Protein AF-A0A6B3EXH2-F1 (afdb_monomer_lite)

pLDDT: mean 97.29, std 1.42, range [88.75, 98.56]

Sequence (74 aa):
MFGIGERDFLVDGRPVRLLSGALHYFRVHEEQWAHRLGMLRALGLNCVETYVPWNLHEPERGRYEDVAALGRFL

Secondary structure (DSSP, 8-state):
-EEE-SSSEEETTEEE---EEE--GGGS-GGGHHHHHHHHHHTT--EEE----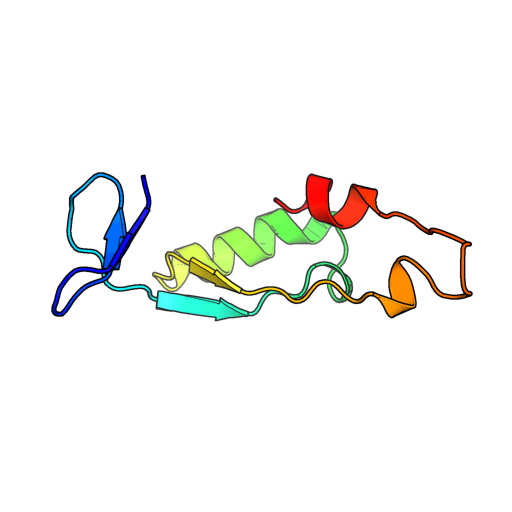HHHH-SBTTB---THHHHHH-

Structure (mmCIF, N/CA/C/O backbone):
data_AF-A0A6B3EXH2-F1
#
_entry.id   AF-A0A6B3EXH2-F1
#
loop_
_atom_site.group_PDB
_atom_site.id
_atom_site.type_symbol
_atom_site.label_atom_id
_atom_site.label_alt_id
_atom_site.label_comp_id
_atom_site.label_asym_id
_atom_site.label_entity_id
_atom_site.label_seq_id
_atom_site.pdbx_PDB_ins_code
_atom_site.Cartn_x
_atom_site.Cartn_y
_atom_site.Cartn_z
_atom_site.occupancy
_atom_site.B_iso_or_equiv
_atom_site.auth_seq_id
_atom_site.auth_comp_id
_atom_site.auth_asym_id
_atom_site.auth_atom_id
_atom_site.pdbx_PDB_model_num
ATOM 1 N N . MET A 1 1 ? -17.474 -8.894 2.268 1.00 88.75 1 MET A N 1
ATOM 2 C CA . MET A 1 1 ? -17.965 -7.851 1.340 1.00 88.75 1 MET A CA 1
ATOM 3 C C . MET A 1 1 ? -17.741 -6.472 1.941 1.00 88.75 1 MET A C 1
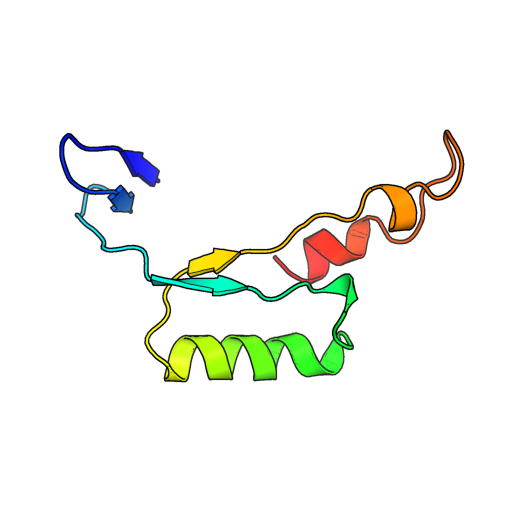ATOM 5 O O . MET A 1 1 ? -18.113 -6.260 3.090 1.00 88.75 1 MET A O 1
ATOM 9 N N . PHE A 1 2 ? -17.127 -5.560 1.183 1.00 95.31 2 PHE A N 1
ATOM 10 C CA . PHE A 1 2 ? -16.983 -4.150 1.561 1.00 95.31 2 PHE A CA 1
ATOM 11 C C . PHE A 1 2 ? -18.224 -3.355 1.136 1.00 95.31 2 PHE A C 1
ATOM 13 O O . PHE A 1 2 ? -18.798 -3.634 0.084 1.00 95.31 2 PHE A O 1
ATOM 20 N N . GLY A 1 3 ? -18.632 -2.376 1.937 1.00 96.81 3 GLY A N 1
ATOM 21 C CA . GLY A 1 3 ? -19.758 -1.499 1.637 1.00 96.81 3 GLY A CA 1
ATOM 22 C C . GLY A 1 3 ? -19.575 -0.102 2.217 1.00 96.81 3 GLY A C 1
ATOM 23 O O . GLY A 1 3 ? -18.721 0.127 3.072 1.00 96.81 3 GLY A O 1
ATOM 24 N N . ILE A 1 4 ? -20.403 0.827 1.752 1.00 96.62 4 ILE A N 1
ATOM 25 C CA . ILE A 1 4 ? -20.453 2.208 2.236 1.00 96.62 4 ILE A CA 1
ATOM 26 C C . ILE A 1 4 ? -21.854 2.414 2.811 1.00 96.62 4 ILE A C 1
ATOM 28 O O . ILE A 1 4 ? -22.838 2.361 2.075 1.00 96.62 4 ILE A O 1
ATOM 32 N N . GLY A 1 5 ? -21.947 2.558 4.131 1.00 94.38 5 GLY A N 1
ATOM 33 C CA . GLY A 1 5 ? -23.176 2.952 4.813 1.00 94.38 5 GLY A CA 1
ATOM 34 C C . GLY A 1 5 ? -23.355 4.471 4.807 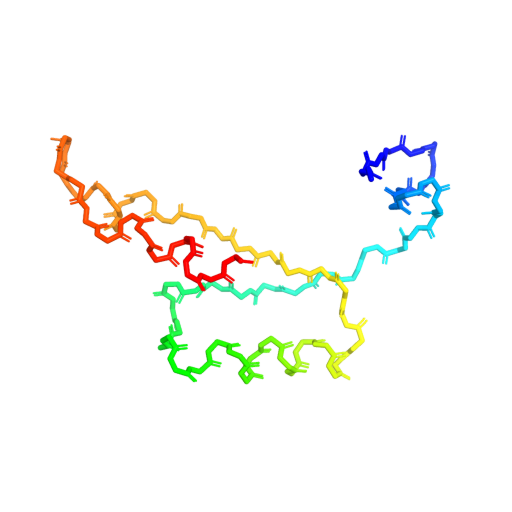1.00 94.38 5 GLY A C 1
ATOM 35 O O . GLY A 1 5 ? -22.527 5.206 4.279 1.00 94.38 5 GLY A O 1
ATOM 36 N N . GLU A 1 6 ? -24.417 4.964 5.445 1.00 95.00 6 GLU A N 1
ATOM 37 C CA . GLU A 1 6 ? -24.694 6.410 5.513 1.00 95.00 6 GLU A CA 1
ATOM 38 C C . GLU A 1 6 ? -23.603 7.210 6.242 1.00 95.00 6 GLU A C 1
ATOM 40 O O . GLU A 1 6 ? -23.420 8.397 5.979 1.00 95.00 6 GLU A O 1
ATOM 45 N N . ARG A 1 7 ? -22.905 6.572 7.191 1.00 95.00 7 ARG A N 1
ATOM 46 C CA . ARG A 1 7 ? -21.908 7.219 8.062 1.00 95.00 7 ARG A CA 1
ATOM 47 C C . ARG A 1 7 ? -20.587 6.468 8.173 1.00 95.00 7 ARG A C 1
ATOM 49 O O . ARG A 1 7 ? -19.588 7.069 8.554 1.00 95.00 7 ARG A O 1
ATOM 56 N N . ASP A 1 8 ? -20.582 5.179 7.849 1.00 96.38 8 ASP A N 1
ATOM 57 C CA . ASP A 1 8 ? -19.473 4.274 8.128 1.00 96.38 8 ASP A CA 1
ATOM 58 C C . ASP A 1 8 ? -19.135 3.424 6.907 1.00 96.38 8 ASP A C 1
ATOM 60 O O . ASP A 1 8 ? -20.000 3.084 6.095 1.00 96.38 8 ASP A O 1
ATOM 64 N N . PHE A 1 9 ? -17.877 3.001 6.827 1.00 97.31 9 PHE A N 1
ATOM 65 C CA . PHE A 1 9 ? -17.506 1.881 5.974 1.00 97.31 9 PHE A CA 1
ATOM 66 C C . PHE A 1 9 ? -17.931 0.573 6.634 1.00 97.31 9 PHE A C 1
ATOM 68 O O . PHE A 1 9 ? -17.909 0.443 7.858 1.00 97.31 9 PHE A O 1
ATOM 75 N N . LEU A 1 10 ? -18.310 -0.405 5.818 1.00 97.19 10 LEU A N 1
ATOM 76 C CA . LEU A 1 10 ? -18.757 -1.715 6.269 1.00 97.19 10 LEU A CA 1
ATOM 77 C C . LEU A 1 10 ? -17.803 -2.789 5.749 1.00 97.19 10 LEU A C 1
ATOM 79 O O . LEU A 1 10 ? -17.520 -2.838 4.554 1.00 97.19 10 LEU A O 1
ATOM 83 N N . VAL A 1 11 ? -17.365 -3.692 6.623 1.00 96.19 11 VAL A N 1
ATOM 84 C CA . VAL A 1 11 ? -16.675 -4.933 6.240 1.00 96.19 11 VAL A CA 1
ATOM 85 C C . VAL A 1 11 ? -17.485 -6.098 6.787 1.00 96.19 11 VAL A C 1
ATOM 87 O O . VAL A 1 11 ? -17.709 -6.214 7.991 1.00 96.19 11 VAL A O 1
ATOM 90 N N . ASP A 1 12 ? -17.989 -6.929 5.875 1.00 95.62 12 ASP A N 1
ATOM 91 C CA . ASP A 1 12 ? -18.903 -8.038 6.173 1.00 95.62 12 ASP A CA 1
ATOM 92 C C . ASP A 1 12 ? -20.139 -7.580 6.960 1.00 95.62 12 ASP A C 1
ATOM 94 O O . ASP A 1 12 ? -20.537 -8.185 7.953 1.00 95.62 12 ASP A O 1
ATOM 98 N N . GLY A 1 13 ? -20.717 -6.451 6.535 1.00 95.69 13 GLY A N 1
ATOM 99 C CA . GLY A 1 13 ? -21.916 -5.861 7.139 1.00 95.69 13 GLY A CA 1
ATOM 100 C C . GLY A 1 13 ? -21.692 -5.159 8.482 1.00 95.69 13 GLY A C 1
ATOM 101 O O . GLY A 1 13 ? -22.642 -4.618 9.039 1.00 95.69 13 GLY A O 1
ATOM 102 N N . ARG A 1 14 ? -20.460 -5.132 9.009 1.00 96.19 14 ARG A N 1
ATOM 103 C CA . ARG A 1 14 ? -20.139 -4.492 10.292 1.00 96.19 14 ARG A CA 1
ATOM 104 C C . ARG A 1 14 ? -19.464 -3.133 10.083 1.00 96.19 14 ARG A C 1
ATOM 106 O O . ARG A 1 14 ? -18.515 -3.078 9.297 1.0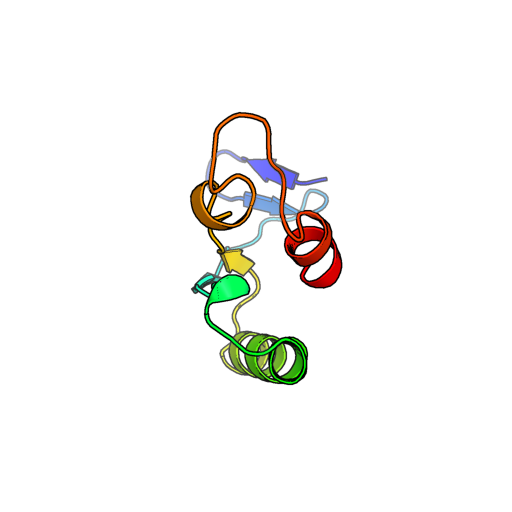0 96.19 14 ARG A O 1
ATOM 113 N N . PRO A 1 15 ? -19.897 -2.069 10.789 1.00 97.06 15 PRO A N 1
ATOM 114 C CA . PRO A 1 15 ? -19.223 -0.776 10.769 1.00 97.06 15 PRO A CA 1
ATOM 115 C C . PRO A 1 15 ? -17.756 -0.880 11.178 1.00 97.06 15 PRO A C 1
ATOM 117 O O . PRO A 1 15 ? -17.410 -1.543 12.157 1.00 97.06 15 PRO A O 1
ATOM 120 N N . VAL A 1 16 ? -16.897 -0.199 10.429 1.00 96.69 16 VAL A N 1
ATOM 121 C CA . VAL A 1 16 ? -15.457 -0.127 10.659 1.00 96.69 16 VAL A CA 1
ATOM 122 C C . VAL A 1 16 ? -14.969 1.290 10.391 1.00 96.69 16 VAL A C 1
ATOM 124 O O . VAL A 1 16 ? -15.258 1.899 9.362 1.00 96.69 16 VAL A O 1
ATOM 127 N N . ARG A 1 17 ? -14.152 1.802 11.314 1.00 95.69 17 ARG A N 1
ATOM 128 C CA . ARG A 1 17 ? -13.328 2.984 11.072 1.00 95.69 17 ARG A CA 1
ATOM 129 C C . ARG A 1 17 ? -12.058 2.549 10.348 1.00 95.69 17 ARG A C 1
ATOM 131 O O . ARG A 1 17 ? -11.256 1.816 10.924 1.00 95.69 17 ARG A O 1
ATOM 138 N N . LEU A 1 18 ? -11.870 3.009 9.114 1.00 95.62 18 LEU A N 1
ATOM 139 C CA . LEU A 1 18 ? -10.621 2.801 8.387 1.00 95.62 18 LEU A CA 1
ATOM 140 C C . LEU A 1 18 ? -9.539 3.720 8.960 1.00 95.62 18 LEU A C 1
ATOM 142 O O . LEU A 1 18 ? -9.680 4.941 8.962 1.00 95.62 18 LEU A O 1
ATOM 146 N N . LEU A 1 19 ? -8.470 3.114 9.459 1.00 97.50 19 LEU A N 1
ATOM 147 C CA . LEU A 1 19 ? -7.253 3.780 9.898 1.00 97.50 19 LEU A CA 1
ATOM 148 C C . LEU A 1 19 ? -6.151 3.340 8.936 1.00 97.50 19 LEU A C 1
ATOM 150 O O . LEU A 1 19 ? -5.655 2.215 9.031 1.00 97.50 19 LEU A O 1
ATOM 154 N N . SER A 1 20 ? -5.856 4.209 7.968 1.00 97.56 20 SER A N 1
ATOM 155 C CA . SER A 1 20 ? -4.939 3.931 6.859 1.00 97.56 20 SER A CA 1
ATOM 156 C C . SER A 1 20 ? -3.522 4.417 7.153 1.00 97.56 20 SER A C 1
ATOM 158 O O . SER A 1 20 ? -3.332 5.430 7.828 1.00 97.56 20 SER A O 1
ATOM 160 N N . GLY A 1 21 ? -2.532 3.712 6.610 1.00 97.81 21 GLY A N 1
ATOM 161 C CA . GLY A 1 21 ? -1.154 4.182 6.499 1.00 97.81 21 GLY A CA 1
ATOM 162 C C . GLY A 1 21 ? -0.559 3.831 5.141 1.00 97.81 21 GLY A C 1
ATOM 163 O O . GLY A 1 21 ? -0.795 2.742 4.615 1.00 97.81 21 GLY A O 1
ATOM 164 N N . ALA A 1 22 ? 0.226 4.749 4.579 1.00 97.75 22 ALA A N 1
ATOM 165 C CA . ALA A 1 22 ? 0.847 4.562 3.274 1.00 97.75 22 ALA A CA 1
ATOM 166 C C . ALA A 1 22 ? 2.072 3.640 3.337 1.00 97.75 22 ALA A C 1
ATOM 168 O O . ALA A 1 22 ? 3.021 3.895 4.083 1.00 97.75 22 ALA A O 1
ATOM 169 N N . LEU A 1 23 ? 2.083 2.605 2.493 1.00 98.38 23 LEU A N 1
ATOM 170 C CA . LEU A 1 23 ? 3.243 1.750 2.243 1.00 98.38 23 LEU A CA 1
ATOM 171 C C . LEU A 1 23 ? 3.361 1.470 0.748 1.00 98.38 23 LEU A C 1
ATOM 173 O O . LEU A 1 23 ? 2.707 0.591 0.205 1.00 98.38 23 LEU A O 1
ATOM 177 N N . HIS A 1 24 ? 4.239 2.214 0.084 1.00 98.38 24 HIS A N 1
ATOM 178 C CA . HIS A 1 24 ? 4.516 2.034 -1.336 1.00 98.38 24 HIS A CA 1
ATOM 179 C C . HIS A 1 24 ? 5.499 0.875 -1.533 1.00 98.38 24 HIS A C 1
ATOM 181 O O . HIS A 1 24 ? 6.701 1.068 -1.339 1.00 98.38 24 HIS A O 1
ATOM 187 N N . TYR A 1 25 ? 5.009 -0.309 -1.919 1.00 98.19 25 TYR A N 1
ATOM 188 C CA . TYR A 1 25 ? 5.828 -1.530 -2.063 1.00 98.19 25 TYR A CA 1
ATOM 189 C C . TYR A 1 25 ? 7.077 -1.312 -2.927 1.00 98.19 25 TYR A C 1
ATOM 191 O O . TYR A 1 25 ? 8.167 -1.736 -2.568 1.00 98.19 25 TYR A O 1
ATOM 199 N N . PHE A 1 26 ? 6.950 -0.533 -4.002 1.00 97.56 26 PHE A N 1
ATOM 200 C CA . PHE A 1 26 ? 8.027 -0.189 -4.935 1.00 97.56 26 PHE A CA 1
ATOM 201 C C . PHE A 1 26 ? 9.111 0.744 -4.361 1.00 97.56 26 PHE A C 1
ATOM 203 O O . PHE A 1 26 ? 10.072 1.074 -5.051 1.00 97.56 26 PHE A O 1
ATOM 210 N N . ARG A 1 27 ? 8.960 1.216 -3.118 1.00 97.94 27 ARG A N 1
ATOM 211 C CA . ARG A 1 27 ? 9.954 2.035 -2.397 1.00 97.94 27 ARG A CA 1
ATOM 212 C C . ARG A 1 27 ? 10.589 1.300 -1.217 1.00 97.94 27 ARG A C 1
ATOM 214 O O . ARG A 1 27 ? 11.345 1.907 -0.461 1.00 97.94 27 ARG A O 1
ATOM 221 N N . VAL A 1 28 ? 10.260 0.025 -1.022 1.00 97.94 28 VAL A N 1
ATOM 222 C CA . VAL A 1 28 ? 10.733 -0.794 0.097 1.00 97.94 28 VAL A CA 1
ATOM 223 C C . VAL A 1 28 ? 11.195 -2.134 -0.457 1.00 97.94 28 VAL A C 1
ATOM 225 O O . VAL A 1 28 ? 10.510 -2.723 -1.284 1.00 97.94 28 VAL A O 1
ATOM 228 N N . HIS A 1 29 ? 12.342 -2.633 -0.002 1.00 97.88 29 HIS A N 1
ATOM 229 C CA . HIS A 1 29 ? 12.799 -3.966 -0.396 1.00 97.88 29 HIS A CA 1
ATOM 230 C C . HIS A 1 29 ? 11.776 -5.039 0.003 1.00 97.88 29 HIS A C 1
ATOM 232 O O . HIS A 1 29 ? 11.247 -4.995 1.114 1.00 97.88 29 HIS A O 1
ATOM 238 N N . GLU A 1 30 ? 11.536 -6.006 -0.886 1.00 97.81 30 GLU A N 1
ATOM 239 C CA . GLU A 1 30 ? 10.515 -7.054 -0.730 1.00 97.81 30 GLU A CA 1
ATOM 240 C C . GLU A 1 30 ? 10.644 -7.821 0.597 1.00 97.81 30 GLU A C 1
ATOM 242 O O . GLU A 1 30 ? 9.671 -7.971 1.335 1.00 97.81 30 GLU A O 1
ATOM 247 N N . GLU A 1 31 ? 11.874 -8.156 0.995 1.00 98.44 31 GLU A N 1
ATOM 248 C CA . GLU A 1 31 ? 12.192 -8.812 2.274 1.00 98.44 31 GLU A CA 1
ATOM 249 C C . GLU A 1 31 ? 11.740 -8.016 3.515 1.00 98.44 31 GLU A C 1
ATOM 251 O O . GLU A 1 31 ? 11.581 -8.571 4.602 1.00 98.44 31 GLU A O 1
ATOM 256 N N . GLN A 1 32 ? 11.520 -6.705 3.378 1.00 98.56 32 GLN A N 1
ATOM 257 C CA . GLN A 1 32 ? 11.108 -5.831 4.474 1.00 98.56 32 GLN A CA 1
ATOM 258 C C . GLN A 1 32 ? 9.594 -5.605 4.538 1.00 98.56 32 GLN A C 1
ATOM 260 O O . GLN A 1 32 ? 9.124 -5.073 5.548 1.00 98.56 32 GLN A O 1
ATOM 265 N N . TRP A 1 33 ? 8.810 -5.978 3.519 1.00 98.50 33 TRP A N 1
ATOM 266 C CA . TRP A 1 33 ? 7.374 -5.667 3.471 1.00 98.50 33 TRP A CA 1
ATOM 267 C C . TRP A 1 33 ? 6.618 -6.227 4.673 1.00 98.50 33 TRP A C 1
ATOM 269 O O . TRP A 1 33 ? 5.913 -5.477 5.347 1.00 98.50 33 TRP A O 1
ATOM 279 N N . ALA A 1 34 ? 6.838 -7.500 5.010 1.00 98.31 34 ALA A N 1
ATOM 280 C CA . ALA A 1 34 ? 6.195 -8.143 6.156 1.00 98.31 34 ALA A CA 1
ATOM 281 C C . ALA A 1 34 ? 6.476 -7.396 7.471 1.00 98.31 34 ALA A C 1
ATOM 283 O O . ALA A 1 34 ? 5.569 -7.162 8.271 1.00 98.31 34 ALA A O 1
ATOM 284 N N . HIS A 1 35 ? 7.721 -6.950 7.668 1.00 98.44 35 HIS A N 1
ATOM 285 C CA . HIS A 1 35 ? 8.092 -6.158 8.837 1.00 98.44 35 HIS A CA 1
ATOM 286 C C . HIS A 1 35 ? 7.387 -4.791 8.852 1.00 98.44 35 HIS A C 1
ATOM 288 O O . HIS A 1 35 ? 6.834 -4.399 9.880 1.00 98.44 35 HIS A O 1
ATOM 294 N N . ARG A 1 36 ? 7.347 -4.069 7.720 1.00 98.31 36 ARG A N 1
ATOM 295 C CA . ARG A 1 36 ? 6.673 -2.757 7.638 1.00 98.31 36 ARG A CA 1
ATOM 296 C C . ARG A 1 36 ? 5.161 -2.868 7.839 1.00 98.31 36 ARG A C 1
ATOM 298 O O . ARG A 1 36 ? 4.594 -2.057 8.566 1.00 98.31 36 ARG A O 1
ATOM 305 N N . LEU A 1 37 ? 4.519 -3.884 7.267 1.00 98.44 37 LEU A N 1
ATOM 306 C CA . LEU A 1 37 ? 3.101 -4.180 7.496 1.00 98.44 37 LEU A CA 1
ATOM 307 C C . LEU A 1 37 ? 2.834 -4.509 8.973 1.00 98.44 37 LEU A C 1
ATOM 309 O O . LEU A 1 37 ? 1.870 -4.012 9.556 1.00 98.44 37 LEU A O 1
ATOM 313 N N . GLY A 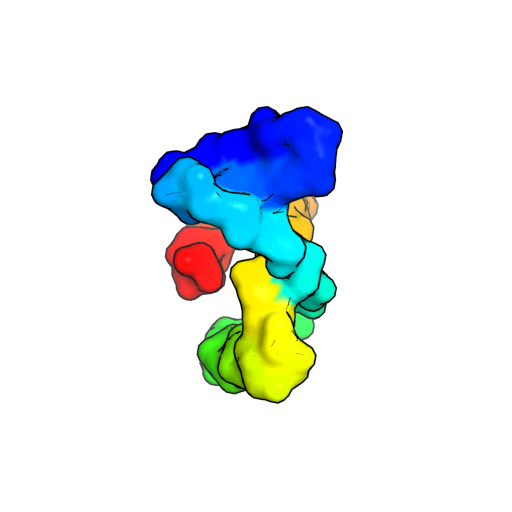1 38 ? 3.731 -5.272 9.608 1.00 98.44 38 GLY A N 1
ATOM 314 C CA . GLY A 1 38 ? 3.695 -5.534 11.047 1.00 98.44 38 GLY A CA 1
ATOM 315 C C . GLY A 1 38 ? 3.751 -4.255 11.889 1.00 98.44 38 GLY A C 1
ATOM 316 O O . GLY A 1 38 ? 2.968 -4.108 12.826 1.00 98.44 38 GLY A O 1
ATOM 317 N N . MET A 1 39 ? 4.612 -3.301 11.521 1.00 98.50 39 MET A N 1
ATOM 318 C CA . MET A 1 39 ? 4.703 -1.990 12.176 1.00 98.50 39 MET A CA 1
ATOM 319 C C . MET A 1 39 ? 3.411 -1.169 12.037 1.00 98.50 39 MET A C 1
ATOM 321 O O . MET A 1 39 ? 2.947 -0.608 13.028 1.00 98.50 39 MET A O 1
ATOM 325 N N . LEU A 1 40 ? 2.796 -1.123 10.847 1.00 98.38 40 LEU A N 1
ATOM 326 C CA . LEU A 1 40 ? 1.511 -0.431 10.647 1.00 98.38 40 LEU A CA 1
ATOM 327 C C . LEU A 1 40 ? 0.408 -1.049 11.515 1.00 98.38 40 LEU A C 1
ATOM 329 O O . LEU A 1 40 ? -0.336 -0.333 12.184 1.00 98.38 40 LEU A O 1
ATOM 333 N N . ARG A 1 41 ? 0.353 -2.383 11.581 1.00 98.19 41 ARG A N 1
ATOM 334 C CA . ARG A 1 41 ? -0.582 -3.092 12.460 1.00 98.19 41 ARG A CA 1
ATOM 335 C C . ARG A 1 41 ? -0.328 -2.787 13.940 1.00 98.19 41 ARG A C 1
ATOM 337 O O . ARG A 1 41 ? -1.285 -2.592 14.683 1.00 98.19 41 ARG A O 1
ATOM 344 N N . ALA A 1 42 ? 0.933 -2.720 14.372 1.00 98.38 42 ALA A N 1
ATOM 345 C CA . ALA A 1 42 ? 1.299 -2.379 15.751 1.00 98.38 42 ALA A CA 1
ATOM 346 C C . ALA A 1 42 ? 0.909 -0.939 16.137 1.00 98.38 42 ALA A C 1
ATOM 348 O O . ALA A 1 42 ? 0.614 -0.680 17.301 1.00 98.38 42 ALA A O 1
ATOM 349 N N . LEU A 1 43 ? 0.836 -0.024 15.164 1.00 98.06 43 LEU A N 1
ATOM 350 C CA . LEU A 1 43 ? 0.291 1.329 15.335 1.00 98.06 43 LEU A CA 1
ATOM 351 C C . LEU A 1 43 ? -1.248 1.368 15.417 1.00 98.06 43 LEU A C 1
ATOM 353 O O . LEU A 1 43 ? -1.821 2.438 15.606 1.00 98.06 43 LEU A O 1
ATOM 357 N N . GLY A 1 44 ? -1.928 0.226 15.279 1.00 97.94 44 GLY A N 1
ATOM 358 C CA . GLY A 1 44 ? -3.389 0.131 15.304 1.00 97.94 44 GLY A CA 1
ATOM 359 C C . GLY A 1 44 ? -4.060 0.407 13.957 1.00 97.94 44 GLY A C 1
ATOM 360 O O . GLY A 1 44 ? -5.279 0.578 13.910 1.00 97.94 44 GLY A O 1
ATOM 361 N N . LEU A 1 45 ? -3.294 0.448 12.863 1.00 98.50 45 LEU A N 1
ATOM 362 C CA . LEU A 1 45 ? -3.839 0.627 11.520 1.00 98.50 45 LEU A CA 1
ATOM 363 C C . LEU A 1 45 ? -4.460 -0.678 11.017 1.00 98.50 45 LEU A C 1
ATOM 365 O O . LEU A 1 45 ? -3.968 -1.775 11.292 1.00 98.50 45 LEU A O 1
ATOM 369 N N . ASN A 1 46 ? -5.553 -0.549 10.272 1.00 96.69 46 ASN A N 1
ATOM 370 C CA . ASN A 1 46 ? -6.305 -1.674 9.707 1.00 96.69 46 ASN A CA 1
ATOM 371 C C . ASN A 1 46 ? -6.454 -1.588 8.183 1.00 96.69 46 ASN A C 1
ATOM 373 O O . ASN A 1 46 ? -7.064 -2.464 7.575 1.00 96.69 46 ASN A O 1
ATOM 377 N N . CYS A 1 47 ? -5.895 -0.544 7.578 1.00 97.38 47 CYS A N 1
ATOM 378 C CA . CYS A 1 47 ? -5.897 -0.302 6.151 1.00 97.38 47 CYS A CA 1
ATOM 379 C C . CYS A 1 47 ? -4.488 0.121 5.727 1.00 97.38 47 CYS A C 1
ATOM 381 O O . CYS A 1 47 ? -3.796 0.837 6.453 1.00 97.38 47 CYS A O 1
ATOM 383 N N . VAL A 1 48 ? -4.061 -0.333 4.553 1.00 98.19 48 VAL A N 1
ATOM 384 C CA . VAL A 1 48 ? -2.801 0.079 3.934 1.00 98.19 48 VAL A CA 1
ATOM 385 C C . VAL A 1 48 ? -3.130 0.665 2.575 1.00 98.19 48 VAL A C 1
ATOM 387 O O . VAL A 1 48 ? -3.858 0.054 1.797 1.00 98.19 48 VAL A O 1
ATOM 390 N N . GLU A 1 49 ? -2.591 1.844 2.293 1.00 98.00 49 GLU A N 1
ATOM 391 C CA . GLU A 1 49 ? -2.694 2.470 0.978 1.00 98.00 49 GLU A CA 1
ATOM 392 C C . GLU A 1 49 ? -1.365 2.349 0.226 1.00 98.00 49 GLU A C 1
ATOM 394 O O . GLU A 1 49 ? -0.282 2.561 0.780 1.00 98.00 49 GLU A O 1
ATOM 399 N N . THR A 1 50 ? -1.444 1.998 -1.056 1.00 98.38 50 THR A N 1
ATOM 400 C CA . THR A 1 50 ? -0.295 1.994 -1.961 1.00 98.38 50 THR A CA 1
ATOM 401 C C . THR A 1 50 ? -0.701 2.479 -3.341 1.00 98.38 50 THR A C 1
ATOM 403 O O . THR A 1 50 ? -1.786 2.170 -3.828 1.00 98.38 50 THR A O 1
ATOM 406 N N . TYR A 1 51 ? 0.201 3.198 -4.004 1.00 97.94 51 TYR A N 1
ATOM 407 C CA . TYR A 1 51 ? 0.096 3.420 -5.441 1.00 97.94 51 TYR A CA 1
ATOM 408 C C . TYR A 1 51 ? 0.599 2.207 -6.221 1.00 97.94 51 TYR A C 1
ATOM 410 O O . TYR A 1 51 ? 1.431 1.441 -5.731 1.00 97.94 51 TYR A O 1
ATOM 418 N N . VAL A 1 52 ? 0.138 2.103 -7.467 1.00 98.00 52 VAL A N 1
ATOM 419 C CA . VAL A 1 52 ? 0.727 1.247 -8.499 1.00 98.00 52 VAL A CA 1
ATOM 420 C C . VAL A 1 52 ? 1.458 2.166 -9.484 1.00 98.00 52 VAL A C 1
ATOM 422 O O . VAL A 1 52 ? 0.806 2.926 -10.205 1.00 98.00 52 VAL A O 1
ATOM 425 N N . PRO A 1 53 ? 2.799 2.182 -9.494 1.00 97.69 53 PRO A N 1
ATOM 426 C CA . PRO A 1 53 ? 3.577 3.082 -10.334 1.00 97.69 53 PRO A CA 1
ATOM 427 C C . PRO A 1 53 ? 3.622 2.552 -11.770 1.00 97.69 53 PRO A C 1
ATOM 429 O O . PRO A 1 53 ? 4.487 1.751 -12.123 1.00 97.69 53 PRO A O 1
ATOM 432 N N . TRP A 1 54 ? 2.689 3.004 -12.613 1.00 97.69 54 TRP A N 1
ATOM 433 C CA . TRP A 1 54 ? 2.603 2.557 -14.009 1.00 97.69 54 TRP A CA 1
ATOM 434 C C . TRP A 1 54 ? 3.946 2.687 -14.739 1.00 97.69 54 TRP A C 1
ATOM 436 O O . TRP A 1 54 ? 4.394 1.737 -15.361 1.00 97.69 54 TRP A O 1
ATOM 446 N N . ASN A 1 55 ? 4.665 3.792 -14.572 1.00 97.25 55 ASN A N 1
ATOM 447 C CA . ASN A 1 55 ? 5.966 4.004 -15.208 1.00 97.25 55 ASN A CA 1
ATOM 448 C C . ASN A 1 55 ? 7.064 2.994 -14.813 1.00 97.25 55 ASN A C 1
ATOM 450 O O . ASN A 1 55 ? 8.038 2.873 -15.544 1.00 97.25 55 ASN A O 1
ATOM 454 N N . LEU A 1 56 ? 6.953 2.303 -13.672 1.00 97.00 56 LEU A N 1
ATOM 455 C CA . LEU A 1 56 ? 7.870 1.206 -13.332 1.00 97.00 56 LEU A CA 1
ATOM 456 C C . LEU A 1 56 ? 7.427 -0.114 -13.963 1.00 97.00 56 LEU A C 1
ATOM 458 O O . LEU A 1 56 ? 8.264 -0.944 -14.292 1.00 97.00 56 LEU A O 1
ATOM 462 N N . HIS A 1 57 ? 6.118 -0.299 -14.131 1.00 98.00 57 HIS A N 1
ATOM 463 C CA . HIS A 1 57 ? 5.543 -1.523 -14.680 1.00 98.00 57 HIS A CA 1
ATOM 464 C C . HIS A 1 57 ? 5.394 -1.521 -16.198 1.00 98.00 57 HIS A C 1
ATOM 466 O O . HIS A 1 57 ? 5.285 -2.590 -16.786 1.00 98.00 57 HIS A O 1
ATOM 472 N N . GLU A 1 58 ? 5.401 -0.350 -16.829 1.00 98.31 58 GLU A N 1
ATOM 473 C CA . GLU A 1 58 ? 5.456 -0.143 -18.274 1.00 98.31 58 GLU A CA 1
ATOM 474 C C . GLU A 1 58 ? 6.357 1.074 -18.574 1.00 98.31 58 GLU A C 1
ATOM 476 O O . GLU A 1 58 ? 5.858 2.166 -18.865 1.00 98.31 58 GLU A O 1
ATOM 481 N N . PRO A 1 59 ? 7.691 0.945 -18.433 1.00 97.75 59 PRO A N 1
ATOM 482 C CA . PRO A 1 59 ? 8.617 2.066 -18.632 1.00 97.75 59 PRO A CA 1
ATOM 483 C C . PRO A 1 59 ? 8.624 2.599 -20.067 1.00 97.75 59 PRO A C 1
ATOM 485 O O . PRO A 1 59 ? 8.892 3.778 -20.294 1.00 97.75 59 PRO A O 1
ATOM 488 N N . GLU A 1 60 ? 8.294 1.746 -21.035 1.00 98.25 60 GLU A N 1
ATOM 489 C CA . GLU A 1 60 ? 8.045 2.123 -22.422 1.00 98.25 60 GLU A CA 1
ATOM 490 C C . GLU A 1 60 ? 6.747 1.476 -22.895 1.00 98.25 60 GLU A C 1
ATOM 492 O O . GLU A 1 60 ? 6.434 0.352 -22.507 1.00 98.25 60 GLU A O 1
ATOM 497 N N . ARG A 1 61 ? 6.004 2.174 -23.763 1.00 98.00 61 ARG A N 1
ATOM 498 C CA . ARG A 1 61 ? 4.704 1.713 -24.267 1.00 98.00 61 ARG A CA 1
ATOM 499 C C . ARG A 1 61 ? 4.794 0.276 -24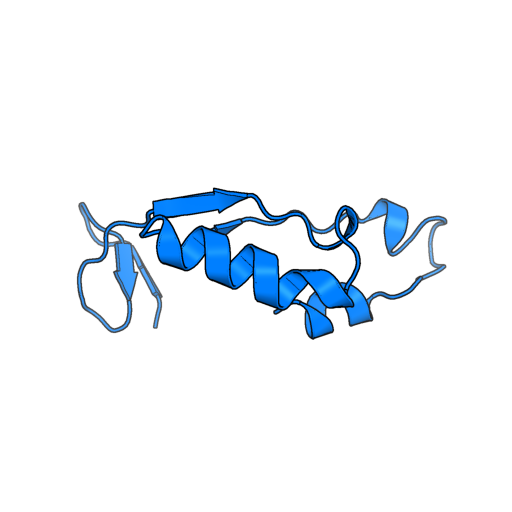.799 1.00 98.00 61 ARG A C 1
ATOM 501 O O . ARG A 1 61 ? 5.505 0.017 -25.766 1.00 98.00 61 ARG A O 1
ATOM 508 N N . GLY A 1 62 ? 4.021 -0.626 -24.204 1.00 97.88 62 GLY A N 1
ATOM 509 C CA . GLY A 1 62 ? 3.945 -2.045 -24.547 1.00 97.88 62 GLY A CA 1
ATOM 510 C C . GLY A 1 62 ? 5.053 -2.929 -23.962 1.00 97.88 62 GLY A C 1
ATOM 511 O O . GLY A 1 62 ? 4.979 -4.146 -24.134 1.00 97.88 62 GLY A O 1
ATOM 512 N N . ARG A 1 63 ? 6.058 -2.372 -23.266 1.00 98.25 63 ARG A N 1
ATOM 513 C CA . ARG A 1 63 ? 7.070 -3.151 -22.537 1.00 98.25 63 ARG A CA 1
ATOM 514 C C . ARG A 1 63 ? 6.711 -3.199 -21.061 1.00 98.25 63 ARG A C 1
ATOM 516 O O . ARG A 1 63 ? 6.848 -2.195 -20.377 1.00 98.25 63 ARG A O 1
ATOM 523 N N . TYR A 1 64 ? 6.330 -4.376 -20.575 1.00 97.88 64 TYR A N 1
ATOM 524 C CA . TYR A 1 64 ? 5.969 -4.586 -19.175 1.00 97.88 64 TYR A CA 1
ATOM 525 C C . TYR A 1 64 ? 7.126 -5.155 -18.348 1.00 97.88 64 TYR A C 1
ATOM 527 O O . TYR A 1 64 ? 7.790 -6.096 -18.783 1.00 97.88 64 TYR A O 1
ATOM 535 N N . GLU A 1 65 ? 7.331 -4.623 -17.143 1.00 97.44 65 GLU A N 1
ATOM 536 C CA . GLU A 1 65 ? 8.393 -5.029 -16.212 1.00 97.44 65 GLU A CA 1
ATOM 537 C C . GLU A 1 65 ? 7.822 -5.313 -14.807 1.00 97.44 65 GLU A C 1
ATOM 539 O O . GLU A 1 65 ? 7.045 -4.532 -14.259 1.00 97.44 65 GLU A O 1
ATOM 544 N N . ASP A 1 66 ? 8.167 -6.479 -14.246 1.00 96.06 66 ASP A N 1
ATOM 545 C CA . ASP A 1 66 ? 7.761 -6.987 -12.916 1.00 96.06 66 ASP A CA 1
ATOM 546 C C . ASP A 1 66 ? 6.339 -6.599 -12.446 1.00 96.06 66 ASP A C 1
ATOM 548 O O . ASP A 1 66 ? 6.116 -6.172 -11.312 1.00 96.06 66 ASP A O 1
ATOM 552 N N . VAL A 1 67 ? 5.333 -6.768 -13.309 1.00 96.19 67 VAL A N 1
ATOM 553 C CA . VAL A 1 67 ? 3.914 -6.541 -12.955 1.00 96.19 67 VAL A CA 1
ATOM 554 C C . VAL A 1 67 ? 3.443 -7.434 -11.799 1.00 96.19 67 VAL A C 1
ATOM 556 O O . VAL A 1 67 ? 2.481 -7.111 -11.104 1.00 96.19 67 VAL A O 1
ATOM 559 N N . ALA A 1 68 ? 4.140 -8.552 -11.570 1.00 97.06 68 ALA A N 1
ATOM 560 C CA . ALA A 1 68 ? 3.854 -9.488 -10.493 1.00 97.06 68 ALA A CA 1
ATOM 561 C C . ALA A 1 68 ? 4.210 -8.932 -9.104 1.00 97.06 68 ALA A C 1
ATOM 563 O O . ALA A 1 68 ? 3.677 -9.442 -8.122 1.00 97.06 68 ALA A O 1
ATOM 564 N N . ALA A 1 69 ? 5.047 -7.891 -8.998 1.00 97.12 69 ALA A N 1
ATOM 565 C CA . ALA A 1 69 ? 5.413 -7.283 -7.714 1.00 97.12 69 ALA A CA 1
ATOM 566 C C . ALA A 1 69 ? 4.195 -6.835 -6.901 1.00 97.12 69 ALA A C 1
ATOM 568 O O . ALA A 1 69 ? 4.139 -7.076 -5.697 1.00 97.12 69 ALA A O 1
ATOM 569 N N . LEU A 1 70 ? 3.190 -6.249 -7.562 1.00 97.00 70 LEU A N 1
ATOM 570 C CA . LEU A 1 70 ? 1.938 -5.876 -6.906 1.00 97.00 70 LEU A CA 1
ATOM 571 C C . LEU A 1 70 ? 1.244 -7.104 -6.301 1.00 97.00 70 LEU A C 1
ATOM 573 O O . LEU A 1 70 ? 0.793 -7.055 -5.165 1.00 97.00 70 LEU A O 1
ATOM 577 N N . GLY A 1 71 ? 1.197 -8.213 -7.042 1.00 97.12 71 GLY A N 1
ATOM 578 C CA . GLY A 1 71 ? 0.586 -9.460 -6.580 1.00 97.12 71 GLY A CA 1
ATOM 579 C C . GLY A 1 71 ? 1.369 -10.166 -5.471 1.00 97.12 71 GLY A C 1
ATOM 580 O O . GLY A 1 71 ? 0.767 -10.891 -4.697 1.00 97.12 71 GLY A O 1
ATOM 581 N N . ARG A 1 72 ? 2.689 -9.959 -5.371 1.00 97.69 72 ARG A N 1
ATOM 582 C CA . ARG A 1 72 ? 3.492 -10.452 -4.236 1.00 97.69 72 ARG A CA 1
ATOM 583 C C . ARG A 1 72 ? 3.283 -9.618 -2.967 1.00 97.69 72 ARG A C 1
ATOM 585 O O . ARG A 1 72 ? 3.503 -10.122 -1.871 1.00 97.69 72 ARG A O 1
ATOM 592 N N . PHE A 1 73 ? 2.902 -8.348 -3.116 1.00 97.94 73 PHE A N 1
ATOM 593 C CA . PHE A 1 73 ? 2.641 -7.441 -1.998 1.00 97.94 73 PHE A CA 1
ATOM 594 C C . PHE A 1 73 ? 1.224 -7.575 -1.411 1.00 97.94 73 PHE A C 1
ATOM 596 O O . PHE A 1 73 ? 1.065 -7.390 -0.203 1.00 97.94 73 PHE A O 1
ATOM 603 N N . LEU A 1 74 ? 0.217 -7.844 -2.254 1.00 95.56 74 LEU A N 1
ATOM 604 C CA . LEU A 1 74 ? -1.195 -8.019 -1.872 1.00 95.56 74 LEU A CA 1
ATOM 605 C C . LEU A 1 74 ? -1.474 -9.398 -1.261 1.00 95.56 74 LEU A C 1
ATOM 607 O O . LEU A 1 74 ? -2.271 -9.437 -0.295 1.00 95.56 74 LEU A O 1
#

Radius of gyration: 15.49 Å; chains: 1; bounding box: 38×18×40 Å

Foldseek 3Di:
DWDDDPPAIDDPNDGDDADEDEDALVVDPLVCLVVVVVVCVVVVGDYYDYDDPVCQQPVDVPDGDPPCSVVSND